Protein AF-A0AAW9A467-F1 (afdb_monomer_lite)

Foldseek 3Di:
DDPVVVVVCVVPFKDFDDLFFFWFADPDADPVRDRTDGFGMFFGPDPVAQVCQVVCCVVLVHDPDWRFTGDDDFKTWTFHCVPHPATFIWIAGRDPDDPDRIDRRGRHPVRRSVRGGHDD

InterPro domains:
  IPR018958 Knr4/Smi1-like domain [PF09346] (2-114)
  IPR037883 Knr4/Smi1-like domain superfamily [G3DSA:3.40.1580.10] (1-119)
  IPR037883 Knr4/Smi1-like domain superfamily [SSF160631] (2-116)

Secondary structure (DSSP, 8-state):
--HHHHHHHHH--SEEPPGGG-EEE-SS--TT--SEEE--EE--SSTTTGGGHHHHHHHTTPPTTEEEEEEETTEEEEEE-TT-SSPEEEEEE--SSSS--EEEEESSHHHHHHT-B---

Radius of gyration: 13.46 Å; chains: 1; bounding box: 35×27×33 Å

Structure (mmCIF, N/CA/C/O backbone):
data_AF-A0AAW9A467-F1
#
_entry.id   AF-A0AAW9A467-F1
#
loop_
_atom_site.group_PDB
_atom_site.id
_atom_site.type_symbol
_atom_site.label_atom_id
_atom_site.label_alt_id
_atom_site.label_comp_id
_atom_site.label_asym_id
_atom_site.label_entity_id
_atom_site.label_seq_id
_atom_site.pdbx_PDB_ins_code
_atom_site.Cartn_x
_atom_site.Cartn_y
_atom_site.Cartn_z
_atom_site.occupancy
_atom_site.B_iso_or_equiv
_atom_site.auth_seq_id
_atom_site.auth_comp_id
_atom_site.auth_asym_id
_atom_site.auth_atom_id
_atom_site.pdbx_PDB_model_num
ATOM 1 N N . MET A 1 1 ? -7.628 -0.368 -10.590 1.00 87.75 1 MET A N 1
ATOM 2 C CA . MET A 1 1 ? -7.837 0.168 -9.226 1.00 87.75 1 MET A CA 1
ATOM 3 C C . MET A 1 1 ? -8.997 -0.548 -8.562 1.00 87.75 1 MET A C 1
ATOM 5 O O . MET A 1 1 ? -10.026 -0.673 -9.223 1.00 87.75 1 MET A O 1
ATOM 9 N N . PRO A 1 2 ? -8.863 -1.008 -7.302 1.00 91.94 2 PRO A N 1
ATOM 10 C CA . PRO A 1 2 ? -9.969 -1.591 -6.542 1.00 91.94 2 PRO A CA 1
ATOM 11 C C . PRO A 1 2 ? -11.143 -0.622 -6.422 1.00 91.94 2 PRO A C 1
ATOM 13 O O . PRO A 1 2 ? -10.944 0.568 -6.171 1.00 91.94 2 PRO A O 1
ATOM 16 N N . THR A 1 3 ? -12.370 -1.126 -6.558 1.00 94.12 3 THR A N 1
ATOM 17 C CA . THR A 1 3 ? -13.580 -0.294 -6.484 1.00 94.12 3 THR A CA 1
ATOM 18 C C . THR A 1 3 ? -13.684 0.452 -5.155 1.00 94.12 3 THR A C 1
ATOM 20 O O . THR A 1 3 ? -13.963 1.651 -5.163 1.00 94.12 3 THR A O 1
ATOM 23 N N . ASP A 1 4 ? -13.398 -0.212 -4.036 1.00 93.81 4 ASP A N 1
ATOM 24 C CA . ASP A 1 4 ? -13.505 0.384 -2.698 1.00 93.81 4 ASP A CA 1
ATOM 25 C C . ASP A 1 4 ? -12.464 1.488 -2.466 1.00 93.81 4 ASP A C 1
ATOM 27 O O . ASP A 1 4 ? -12.777 2.532 -1.894 1.00 93.81 4 ASP A O 1
ATOM 31 N N . PHE A 1 5 ? -11.254 1.325 -3.010 1.00 96.00 5 PHE A N 1
ATOM 32 C CA . PHE A 1 5 ? -10.223 2.363 -2.979 1.00 96.00 5 PHE A CA 1
ATOM 33 C C . PHE A 1 5 ? -10.634 3.594 -3.800 1.00 96.00 5 PHE A C 1
ATOM 35 O O . PHE A 1 5 ? -10.535 4.727 -3.337 1.00 96.00 5 PHE A O 1
ATOM 42 N N . VAL A 1 6 ? -11.201 3.392 -4.995 1.00 95.50 6 VAL A N 1
ATOM 43 C CA . VAL A 1 6 ? -11.734 4.499 -5.811 1.00 95.50 6 VAL A CA 1
ATOM 44 C C . VAL A 1 6 ? -12.876 5.221 -5.091 1.00 95.50 6 VAL A C 1
ATOM 46 O O . VAL A 1 6 ? -12.983 6.446 -5.166 1.00 95.50 6 VAL A O 1
ATOM 49 N N . GLN A 1 7 ? -13.749 4.489 -4.394 1.00 96.31 7 GLN A N 1
ATOM 50 C CA . GLN A 1 7 ? -14.813 5.099 -3.595 1.00 96.31 7 GLN A CA 1
ATOM 51 C C . GLN A 1 7 ? -14.262 5.910 -2.419 1.00 96.31 7 GLN A C 1
ATOM 53 O O . GLN A 1 7 ? -14.815 6.971 -2.123 1.00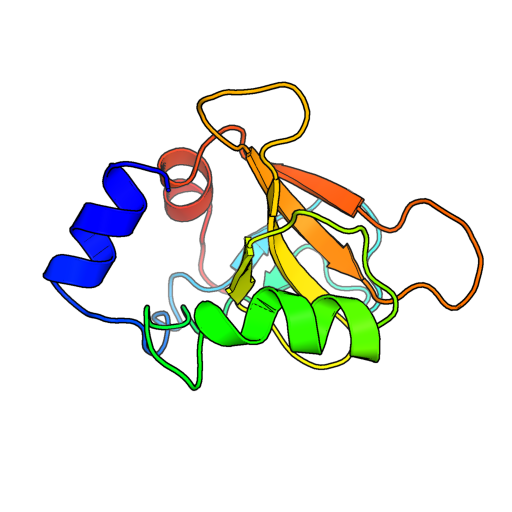 96.31 7 GLN A O 1
ATOM 58 N N . LEU A 1 8 ? -13.187 5.446 -1.774 1.00 94.62 8 LEU A N 1
ATOM 59 C CA . LEU A 1 8 ? -12.484 6.201 -0.738 1.00 94.62 8 LEU A CA 1
ATOM 60 C C . LEU A 1 8 ? -11.944 7.520 -1.301 1.00 94.62 8 LEU A C 1
ATOM 62 O O . LEU A 1 8 ? -12.308 8.576 -0.788 1.00 94.62 8 LEU A O 1
ATOM 66 N N . LEU A 1 9 ? -11.191 7.471 -2.405 1.00 95.94 9 LEU A N 1
ATOM 67 C CA . LEU A 1 9 ? -10.599 8.659 -3.033 1.00 95.94 9 LEU A CA 1
ATOM 68 C C . LEU A 1 9 ? -11.637 9.699 -3.476 1.00 95.94 9 LEU A C 1
ATOM 70 O O . LEU A 1 9 ? -11.386 10.900 -3.414 1.00 95.94 9 LEU A O 1
ATOM 74 N N . LYS A 1 10 ? -12.832 9.257 -3.888 1.00 96.25 10 LYS A N 1
ATOM 75 C CA . LYS A 1 10 ? -13.952 10.157 -4.215 1.00 96.25 10 LYS A CA 1
ATOM 76 C C . LYS A 1 10 ? -14.513 10.895 -2.999 1.00 96.25 10 LYS A C 1
ATOM 78 O O . LYS A 1 10 ? -15.078 11.972 -3.168 1.00 96.25 10 LYS A O 1
ATOM 83 N N . LYS A 1 11 ? -14.421 10.309 -1.802 1.00 96.00 11 LYS A N 1
ATOM 84 C CA . LYS A 1 11 ? -14.845 10.954 -0.549 1.00 96.00 11 LYS A CA 1
ATOM 85 C C . LYS A 1 11 ? -13.750 11.871 -0.021 1.00 96.00 11 LYS A C 1
ATOM 87 O O . LYS A 1 11 ? -14.038 13.002 0.355 1.00 96.00 11 LYS A O 1
ATOM 92 N N . VAL A 1 12 ? -12.520 11.363 0.019 1.00 94.88 12 VAL A N 1
ATOM 93 C CA . VAL A 1 12 ? -11.327 12.065 0.494 1.00 94.88 12 VAL A CA 1
ATOM 94 C C . VAL A 1 12 ? -10.139 11.585 -0.344 1.00 94.88 12 VAL A C 1
ATOM 96 O O . VAL A 1 12 ? -9.790 10.407 -0.307 1.00 94.88 12 VAL A O 1
ATOM 99 N N . ASN A 1 13 ? -9.539 12.485 -1.127 1.00 95.94 13 ASN A N 1
ATOM 100 C CA . ASN A 1 13 ? -8.453 12.152 -2.051 1.00 95.94 13 ASN A CA 1
ATOM 101 C C . ASN A 1 13 ? -7.093 12.113 -1.334 1.00 95.94 13 ASN A C 1
ATOM 103 O O . ASN A 1 13 ? -6.287 13.031 -1.475 1.00 95.94 13 ASN A O 1
ATOM 107 N N . GLY A 1 14 ? -6.873 11.050 -0.562 1.00 95.62 14 GLY A N 1
ATOM 108 C CA . GLY A 1 14 ? -5.677 10.852 0.256 1.00 95.62 14 GLY A CA 1
ATOM 109 C C . GLY A 1 14 ? -5.730 11.557 1.617 1.00 95.62 14 GLY A C 1
ATOM 110 O O . GLY A 1 14 ? -6.782 12.030 2.042 1.00 95.62 14 GLY A O 1
ATOM 111 N N . GLY A 1 15 ? -4.592 11.616 2.304 1.00 95.31 15 GLY A N 1
ATOM 112 C CA . GLY A 1 15 ? -4.421 12.268 3.604 1.00 95.31 15 GLY A CA 1
ATOM 113 C C . GLY A 1 15 ? -4.064 11.305 4.735 1.00 95.31 15 GLY A C 1
ATOM 114 O O . GLY A 1 15 ? -3.844 10.115 4.522 1.00 95.31 15 GLY A O 1
ATOM 115 N N . THR A 1 16 ? -3.996 11.843 5.951 1.00 95.75 16 THR A N 1
ATOM 116 C CA . THR A 1 16 ? -3.509 11.128 7.137 1.00 95.75 16 THR A CA 1
ATOM 117 C C . THR A 1 16 ? -4.516 10.101 7.648 1.00 95.75 16 THR A C 1
ATOM 119 O O . THR A 1 16 ? -5.717 10.371 7.774 1.00 95.75 16 THR A O 1
ATOM 122 N N . VAL A 1 17 ? -4.012 8.923 7.998 1.00 94.12 17 VAL A N 1
ATOM 123 C CA . VAL A 1 17 ? -4.771 7.866 8.657 1.00 94.12 17 VAL A CA 1
ATOM 124 C C . VAL A 1 17 ? -4.895 8.193 10.143 1.00 94.12 17 VAL A C 1
ATOM 126 O O . VAL A 1 17 ? -3.984 8.721 10.773 1.00 94.12 17 VAL A O 1
ATOM 129 N N . LYS A 1 18 ? -6.057 7.913 10.737 1.00 92.50 18 LYS A N 1
ATOM 130 C CA . LYS A 1 18 ? -6.273 8.197 12.160 1.00 92.50 18 LYS A CA 1
ATOM 131 C C . LYS A 1 18 ? -5.302 7.387 13.016 1.00 92.50 18 LYS A C 1
ATOM 133 O O . LYS A 1 18 ? -5.187 6.184 12.832 1.00 92.50 18 LYS A O 1
ATOM 138 N N . GLU A 1 19 ? -4.760 8.023 14.050 1.00 89.62 19 GLU A N 1
ATOM 139 C CA . GLU A 1 19 ? -3.904 7.407 15.078 1.00 89.62 19 GLU A CA 1
ATOM 140 C C . GLU A 1 19 ? -4.448 6.093 15.650 1.00 89.62 19 GLU A C 1
ATOM 142 O O . GLU A 1 19 ? -3.696 5.200 16.027 1.00 89.62 19 GLU A O 1
ATOM 147 N N . THR A 1 20 ? -5.772 5.959 15.707 1.00 89.94 20 THR A N 1
ATOM 148 C CA . THR A 1 20 ? -6.425 4.762 16.230 1.00 89.94 20 THR A CA 1
ATOM 149 C C . THR A 1 20 ? -6.524 3.598 15.240 1.00 89.94 20 THR A C 1
ATOM 151 O O . THR A 1 20 ? -7.061 2.561 15.608 1.00 89.94 20 THR A O 1
ATOM 154 N N . HIS A 1 21 ? -6.086 3.780 13.992 1.00 91.44 21 HIS A N 1
ATOM 155 C CA . HIS A 1 21 ? -6.277 2.847 12.876 1.00 91.44 21 HIS A CA 1
ATOM 156 C C . HIS A 1 21 ? -5.103 2.919 11.887 1.00 91.44 21 HIS A C 1
ATOM 158 O O . HIS A 1 21 ? -5.330 3.001 10.685 1.00 91.44 21 HIS A O 1
ATOM 164 N N . ARG A 1 22 ? -3.859 2.944 12.378 1.00 95.38 22 ARG A N 1
ATOM 165 C CA . ARG A 1 22 ? -2.656 3.095 11.536 1.00 95.38 22 ARG A CA 1
ATOM 166 C C . ARG A 1 22 ? -1.617 1.984 11.678 1.00 95.38 22 ARG A C 1
ATOM 168 O O . ARG A 1 22 ? -0.597 2.046 11.009 1.00 95.38 22 ARG A O 1
ATOM 175 N N . ALA A 1 23 ? -1.859 0.978 12.516 1.00 96.62 23 ALA A N 1
ATOM 176 C CA . ALA A 1 23 ? -0.982 -0.183 12.638 1.00 96.62 23 ALA A CA 1
ATOM 177 C C . ALA A 1 23 ? -1.591 -1.382 11.903 1.00 96.62 23 ALA A C 1
ATOM 179 O O . ALA A 1 23 ? -2.742 -1.733 12.155 1.00 96.62 23 ALA A O 1
ATOM 180 N N . PHE A 1 24 ? -0.829 -2.017 11.016 1.00 97.25 24 PHE A N 1
ATOM 181 C CA . PHE A 1 24 ? -1.201 -3.283 10.386 1.00 97.25 24 PHE A CA 1
ATOM 182 C C . PHE A 1 24 ? -0.347 -4.413 10.984 1.00 97.25 24 PHE A C 1
ATOM 184 O O . PHE A 1 24 ? 0.863 -4.398 10.769 1.00 97.25 24 PHE A O 1
ATOM 191 N N . PRO A 1 25 ? -0.908 -5.376 11.736 1.00 96.00 25 PRO A N 1
ATOM 192 C CA . PRO A 1 25 ? -0.115 -6.418 12.389 1.00 96.00 25 PRO A CA 1
ATOM 193 C C . PRO A 1 25 ? 0.541 -7.361 11.372 1.00 96.00 25 PRO A C 1
ATOM 195 O O . PRO A 1 25 ? -0.089 -7.757 10.392 1.00 96.00 25 PRO A O 1
ATOM 198 N N . VAL A 1 26 ? 1.787 -7.760 11.633 1.00 94.69 26 VAL A N 1
ATOM 199 C CA . VAL A 1 26 ? 2.535 -8.721 10.806 1.00 94.69 26 VAL A CA 1
ATOM 200 C C . VAL A 1 26 ? 3.206 -9.785 11.669 1.00 94.69 26 VAL A C 1
ATOM 202 O O . VAL A 1 26 ? 3.565 -9.542 12.819 1.00 94.69 26 VAL A O 1
ATOM 205 N N . ASP A 1 27 ? 3.368 -10.984 11.112 1.00 93.06 27 ASP A N 1
ATOM 206 C CA . ASP A 1 27 ? 4.021 -12.134 11.750 1.00 93.06 27 ASP A CA 1
ATOM 207 C C . ASP A 1 27 ? 5.367 -12.503 11.097 1.00 93.06 27 ASP A C 1
ATOM 209 O O . ASP A 1 27 ? 5.980 -13.518 11.435 1.00 93.06 27 ASP A O 1
ATOM 213 N N . PHE A 1 28 ? 5.843 -11.659 10.184 1.00 91.44 28 PHE A N 1
ATOM 214 C CA . PHE A 1 28 ? 7.131 -11.762 9.510 1.00 91.44 28 PHE A CA 1
ATOM 215 C C . PHE A 1 28 ? 8.039 -10.589 9.912 1.00 91.44 28 PHE A C 1
ATOM 217 O O . PHE A 1 28 ? 7.537 -9.533 10.299 1.00 91.44 28 PHE A O 1
ATOM 224 N N . PRO A 1 29 ? 9.372 -10.761 9.860 1.00 90.38 29 PRO A N 1
ATOM 225 C CA . PRO A 1 29 ? 10.297 -9.675 10.158 1.00 90.38 29 PRO A CA 1
ATOM 226 C C . PRO A 1 29 ? 10.195 -8.566 9.105 1.00 90.38 29 PRO A C 1
ATOM 228 O O . PRO A 1 29 ? 10.120 -8.857 7.914 1.00 90.38 29 PRO A O 1
ATOM 231 N N . ILE A 1 30 ? 10.249 -7.323 9.573 1.00 90.56 30 ILE A N 1
ATOM 232 C CA . ILE A 1 30 ? 10.347 -6.096 8.772 1.00 90.56 30 ILE A CA 1
ATOM 233 C C . ILE A 1 30 ? 11.547 -5.273 9.260 1.00 90.56 30 ILE A C 1
ATOM 235 O O . ILE A 1 30 ? 12.015 -5.470 10.386 1.00 90.56 30 ILE A O 1
ATOM 239 N N . GLU A 1 31 ? 12.040 -4.347 8.445 1.00 87.38 31 GLU A N 1
ATOM 240 C CA . GLU A 1 31 ? 13.217 -3.509 8.690 1.00 87.38 31 GLU A CA 1
ATOM 241 C C . GLU A 1 31 ? 13.117 -2.724 10.005 1.00 87.38 31 GLU A C 1
ATOM 243 O O . GLU A 1 31 ? 14.106 -2.611 10.734 1.00 87.38 31 GLU A O 1
ATOM 248 N N . SER A 1 32 ? 11.922 -2.236 10.365 1.00 88.69 32 SER A N 1
ATOM 249 C CA . SER A 1 32 ? 11.728 -1.504 11.626 1.00 88.69 32 SER A CA 1
ATOM 250 C C . SER A 1 32 ? 11.895 -2.386 12.871 1.00 88.69 32 SER A C 1
ATOM 252 O O . SER A 1 32 ? 12.147 -1.876 13.962 1.00 88.69 32 SER A O 1
ATOM 254 N N . GLY A 1 33 ? 11.770 -3.709 12.719 1.00 89.75 33 GLY A N 1
ATOM 255 C CA . GLY A 1 33 ? 11.759 -4.676 13.816 1.00 89.75 33 GLY A CA 1
ATOM 256 C C . GLY A 1 33 ? 10.444 -4.729 14.602 1.00 89.75 33 GLY A C 1
ATOM 257 O O . GLY A 1 33 ? 10.349 -5.498 15.561 1.00 89.75 33 GLY A O 1
ATOM 258 N N . ASP A 1 34 ? 9.437 -3.944 14.213 1.00 91.12 34 ASP A N 1
ATOM 259 C CA . ASP A 1 34 ? 8.129 -3.936 14.863 1.00 91.12 34 ASP A CA 1
ATOM 260 C C . ASP A 1 34 ? 7.275 -5.141 14.443 1.00 91.12 34 ASP A C 1
ATOM 262 O O . ASP A 1 34 ? 7.416 -5.699 13.358 1.00 91.12 34 ASP A O 1
ATOM 266 N N . GLY A 1 35 ? 6.313 -5.513 15.292 1.00 94.19 35 GLY A N 1
ATOM 267 C CA . GLY A 1 35 ? 5.281 -6.508 14.959 1.00 94.19 35 GLY A CA 1
ATOM 268 C C . GLY A 1 35 ? 4.132 -5.951 14.107 1.00 94.19 35 GLY A C 1
ATOM 269 O O . GLY A 1 35 ? 3.055 -6.547 14.061 1.00 94.19 35 GLY A O 1
ATOM 270 N N . PHE A 1 36 ? 4.306 -4.771 13.508 1.00 95.50 36 PHE A N 1
ATOM 271 C CA . PHE A 1 36 ? 3.291 -4.099 12.705 1.00 95.50 36 PHE A CA 1
ATOM 272 C C . PHE A 1 36 ? 3.916 -3.149 11.676 1.00 95.50 36 PHE A C 1
ATOM 274 O O . PHE A 1 36 ? 4.952 -2.542 11.918 1.00 95.50 36 PHE A O 1
ATOM 281 N N . ILE A 1 37 ? 3.228 -2.955 10.552 1.00 95.69 37 ILE A N 1
ATOM 282 C CA . ILE A 1 37 ? 3.528 -1.922 9.558 1.00 95.69 37 ILE A CA 1
ATOM 283 C C . ILE A 1 37 ? 2.773 -0.649 9.941 1.00 95.69 37 ILE A C 1
ATOM 285 O O . ILE A 1 37 ? 1.562 -0.686 10.179 1.00 95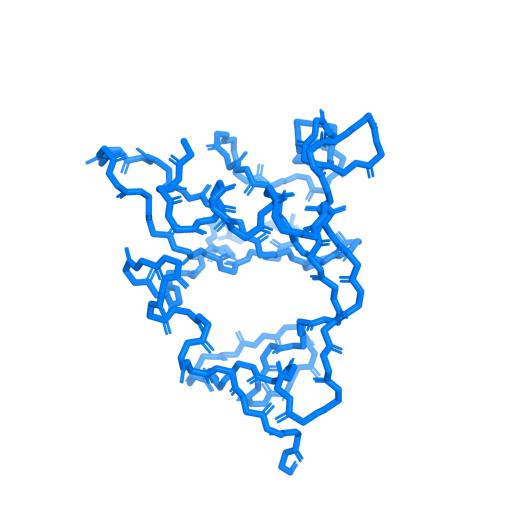.69 37 ILE A O 1
ATOM 289 N N . MET A 1 38 ? 3.468 0.487 9.964 1.00 95.50 38 MET A N 1
ATOM 290 C CA . MET A 1 38 ? 2.836 1.789 10.158 1.00 95.50 38 MET A CA 1
ATOM 291 C C . MET A 1 38 ? 2.282 2.331 8.832 1.00 95.50 38 MET A C 1
ATOM 293 O O . MET A 1 38 ? 3.004 2.463 7.847 1.00 95.50 38 MET A O 1
ATOM 297 N N . VAL A 1 39 ? 0.998 2.681 8.821 1.00 96.44 39 VAL A N 1
ATOM 298 C CA . VAL A 1 39 ? 0.265 3.236 7.675 1.00 96.44 39 VAL A CA 1
ATOM 299 C C . VAL A 1 39 ? -0.209 4.632 8.057 1.00 96.44 39 VAL A C 1
ATOM 301 O O . VAL A 1 39 ? -1.334 4.822 8.512 1.00 96.44 39 VAL A O 1
ATOM 304 N N . GLU A 1 40 ? 0.682 5.614 7.951 1.00 94.62 40 GLU A N 1
ATOM 305 C CA . GLU A 1 40 ? 0.425 6.979 8.437 1.00 94.62 40 GLU A CA 1
ATOM 306 C C . GLU A 1 40 ? -0.459 7.795 7.495 1.00 94.62 40 GLU A C 1
ATOM 308 O O . GLU A 1 40 ? -1.181 8.697 7.925 1.00 94.62 40 GLU A O 1
ATOM 313 N N . GLU A 1 41 ? -0.447 7.464 6.209 1.00 95.81 41 GLU A N 1
ATOM 314 C CA . GLU A 1 41 ? -1.160 8.205 5.182 1.00 95.81 41 GLU A CA 1
ATOM 315 C C . GLU A 1 41 ? -1.663 7.300 4.065 1.00 95.81 41 GLU A C 1
ATOM 317 O O . GLU A 1 41 ? -1.211 6.175 3.880 1.00 95.81 41 GLU A O 1
ATOM 322 N N . ILE A 1 42 ? -2.626 7.817 3.312 1.00 96.94 42 ILE A N 1
ATOM 323 C CA . ILE A 1 42 ? -3.029 7.271 2.024 1.00 96.94 42 ILE A CA 1
ATOM 324 C C . ILE A 1 42 ? -2.745 8.337 0.971 1.00 96.94 42 ILE A C 1
ATOM 326 O O . ILE A 1 42 ? -3.196 9.477 1.088 1.00 96.94 42 ILE A O 1
ATOM 330 N N . MET A 1 43 ? -2.027 7.967 -0.080 1.00 97.19 43 MET A N 1
ATOM 331 C CA . MET A 1 43 ? -1.704 8.855 -1.189 1.00 97.19 43 MET A CA 1
ATOM 332 C C . MET A 1 43 ? -2.940 9.146 -2.042 1.00 97.19 43 MET A C 1
ATOM 334 O O . MET A 1 43 ? -3.760 8.269 -2.329 1.00 97.19 43 MET A O 1
ATOM 338 N N . GLY A 1 44 ? -3.065 10.401 -2.473 1.00 96.44 44 GLY A N 1
ATOM 339 C CA . GLY A 1 44 ? -4.119 10.829 -3.388 1.00 96.44 44 GLY A CA 1
ATOM 340 C C . GLY A 1 44 ? -3.840 10.419 -4.836 1.00 96.44 44 GLY A C 1
ATOM 341 O O . GLY A 1 44 ? -2.696 10.233 -5.247 1.00 96.44 44 GLY A O 1
ATOM 342 N N . ALA A 1 45 ? -4.891 10.337 -5.652 1.00 95.44 45 ALA A N 1
ATOM 343 C CA . ALA A 1 45 ? -4.780 10.202 -7.105 1.00 95.44 45 ALA A CA 1
ATOM 344 C C . ALA A 1 45 ? -4.413 11.552 -7.749 1.00 95.44 45 ALA A C 1
ATOM 346 O O . ALA A 1 45 ? -5.242 12.192 -8.397 1.00 95.44 45 ALA A O 1
ATOM 347 N N . ASN A 1 46 ? -3.189 12.015 -7.509 1.00 93.38 46 ASN A N 1
ATOM 348 C CA . ASN A 1 46 ? -2.630 13.263 -8.029 1.00 93.38 46 ASN A CA 1
ATOM 349 C C . ASN A 1 46 ? -1.135 13.090 -8.370 1.00 93.38 46 ASN A C 1
ATOM 351 O O . ASN A 1 46 ? -0.571 12.017 -8.153 1.00 93.38 46 ASN A O 1
ATOM 355 N N . GLU A 1 47 ? -0.518 14.142 -8.916 1.00 90.50 47 GLU A N 1
ATOM 356 C CA . GLU A 1 47 ? 0.888 14.167 -9.362 1.00 90.50 47 GLU A CA 1
ATOM 357 C C . GLU A 1 47 ? 1.914 14.020 -8.229 1.00 90.50 47 GLU A C 1
ATOM 359 O O . GLU A 1 47 ? 3.081 13.788 -8.510 1.00 90.50 47 GLU A O 1
ATOM 364 N N . GLU A 1 48 ? 1.489 14.131 -6.970 1.00 88.50 48 GLU A N 1
ATOM 365 C CA . GLU A 1 48 ? 2.341 13.990 -5.781 1.00 88.50 48 GLU A CA 1
ATOM 366 C C . GLU A 1 48 ? 2.099 12.660 -5.043 1.00 88.50 48 GLU A C 1
ATOM 368 O O . GLU A 1 48 ? 2.770 12.365 -4.060 1.00 88.50 48 GLU A O 1
ATOM 373 N N . GLY A 1 49 ? 1.137 11.853 -5.501 1.00 93.19 49 GLY A N 1
ATOM 374 C CA . GLY A 1 49 ? 0.717 10.608 -4.865 1.00 93.19 49 GLY A CA 1
ATOM 375 C C . GLY A 1 49 ? 0.836 9.422 -5.812 1.00 93.19 49 GLY A C 1
ATOM 376 O O . GLY A 1 49 ? 1.919 9.099 -6.292 1.00 93.19 49 GLY A O 1
ATOM 377 N N . LEU A 1 50 ? -0.292 8.772 -6.120 1.00 95.06 50 LEU A N 1
ATOM 378 C CA . LEU A 1 50 ? -0.305 7.512 -6.879 1.00 95.06 50 LEU A CA 1
ATOM 379 C C . LEU A 1 50 ? 0.422 7.594 -8.231 1.00 95.06 50 LEU A C 1
ATOM 381 O O . LEU A 1 50 ? 0.975 6.590 -8.679 1.00 95.06 50 LEU A O 1
ATOM 385 N N . LEU A 1 51 ? 0.416 8.761 -8.890 1.00 94.44 51 LEU A N 1
ATOM 386 C CA . LEU A 1 51 ? 1.051 8.951 -10.201 1.00 94.44 51 LEU A CA 1
ATOM 387 C C . LEU A 1 51 ? 2.586 8.905 -10.125 1.00 94.44 51 LEU A C 1
ATOM 389 O O . LEU A 1 51 ? 3.225 8.718 -11.156 1.00 94.44 51 LEU A O 1
ATOM 393 N N . LEU A 1 52 ? 3.172 9.019 -8.930 1.00 95.56 52 LEU A N 1
ATOM 394 C CA . LEU A 1 52 ? 4.608 8.861 -8.698 1.00 95.56 52 LEU A CA 1
ATOM 395 C C . LEU A 1 52 ? 5.020 7.417 -8.392 1.00 95.56 52 LEU A C 1
ATOM 397 O O . LEU A 1 52 ? 6.195 7.180 -8.128 1.00 95.56 52 LEU A O 1
ATOM 401 N N . SER A 1 53 ? 4.100 6.443 -8.453 1.00 94.88 53 SER A N 1
ATOM 402 C CA . SER A 1 53 ? 4.429 5.035 -8.173 1.00 94.88 53 SER A CA 1
ATOM 403 C C . SER A 1 53 ? 5.626 4.557 -8.995 1.00 94.88 53 SER A C 1
ATOM 405 O O . SER A 1 53 ? 6.577 4.048 -8.420 1.00 94.88 53 SER A O 1
ATOM 407 N N . ASP A 1 54 ? 5.628 4.788 -10.311 1.00 94.25 54 ASP A N 1
ATOM 408 C CA . ASP A 1 54 ? 6.727 4.355 -11.187 1.00 94.25 54 ASP A CA 1
ATOM 409 C C . ASP A 1 54 ? 8.057 5.040 -10.837 1.00 94.25 54 ASP A C 1
ATOM 411 O O . ASP A 1 54 ? 9.115 4.414 -10.902 1.00 94.25 54 ASP A O 1
ATOM 415 N N . TYR A 1 55 ? 8.008 6.312 -10.425 1.00 94.19 55 TYR A N 1
ATOM 416 C CA . TYR A 1 55 ? 9.188 7.050 -9.976 1.00 94.19 55 TYR A CA 1
ATOM 417 C C . TYR A 1 55 ? 9.772 6.429 -8.702 1.00 94.19 55 TYR A C 1
ATOM 419 O O . TYR A 1 55 ? 10.960 6.117 -8.666 1.00 94.19 55 TYR A O 1
ATOM 427 N N . PHE A 1 56 ? 8.943 6.192 -7.681 1.00 92.94 56 PHE A N 1
ATOM 428 C CA . PHE A 1 56 ? 9.391 5.600 -6.418 1.00 92.94 56 PHE A CA 1
ATOM 429 C C . PHE A 1 56 ? 9.826 4.145 -6.573 1.00 92.94 56 PHE A C 1
ATOM 431 O O . PHE A 1 56 ? 10.809 3.737 -5.966 1.00 92.94 56 PHE A O 1
ATOM 438 N N . ILE A 1 57 ? 9.141 3.368 -7.415 1.00 92.12 57 ILE A N 1
ATOM 439 C CA . ILE A 1 57 ? 9.534 1.991 -7.728 1.00 92.12 57 ILE A CA 1
ATOM 440 C C . ILE A 1 57 ? 10.953 1.960 -8.296 1.00 92.12 57 ILE A C 1
ATOM 442 O O . ILE A 1 57 ? 11.768 1.162 -7.839 1.00 92.12 57 ILE A O 1
ATOM 446 N N . LEU A 1 58 ? 11.260 2.841 -9.252 1.00 91.50 58 LEU A N 1
ATOM 447 C CA . LEU A 1 58 ? 12.591 2.924 -9.847 1.00 91.50 58 LEU A CA 1
ATOM 448 C C . LEU A 1 58 ? 13.641 3.402 -8.836 1.00 91.50 58 LEU A C 1
ATOM 450 O O . LEU A 1 58 ? 14.691 2.776 -8.713 1.00 91.50 58 LEU A O 1
ATOM 454 N N . GLU A 1 59 ? 13.352 4.490 -8.121 1.00 90.19 59 GLU A N 1
ATOM 455 C CA . GLU A 1 59 ? 14.282 5.111 -7.170 1.00 90.19 59 GLU A CA 1
ATOM 456 C C . GLU A 1 59 ? 14.638 4.167 -6.013 1.00 90.19 59 GLU A C 1
ATOM 458 O O . GLU A 1 59 ? 15.792 4.083 -5.600 1.00 90.19 59 GLU A O 1
ATOM 463 N N . CYS A 1 60 ? 13.655 3.418 -5.514 1.00 89.44 60 CYS A N 1
ATOM 464 C CA . CYS A 1 60 ? 13.813 2.516 -4.376 1.00 89.44 60 CYS A CA 1
ATOM 465 C C . CYS A 1 60 ? 14.168 1.074 -4.787 1.00 89.44 60 CYS A C 1
ATOM 467 O O . CYS A 1 60 ? 14.277 0.210 -3.917 1.00 89.44 60 CYS A O 1
ATOM 469 N N . GLY A 1 61 ? 14.316 0.786 -6.088 1.00 88.62 61 GLY A N 1
ATOM 470 C CA . GLY A 1 61 ? 14.630 -0.557 -6.589 1.00 88.62 61 GLY A CA 1
ATOM 471 C C . GLY A 1 61 ? 13.547 -1.604 -6.293 1.00 88.62 61 GLY A C 1
ATOM 472 O O . GLY A 1 61 ? 13.863 -2.760 -6.016 1.00 88.62 61 GLY A O 1
ATOM 473 N N . LEU A 1 62 ? 12.272 -1.208 -6.309 1.00 89.44 62 LEU A N 1
ATOM 474 C CA . LEU A 1 62 ? 11.138 -2.078 -5.981 1.00 89.44 62 LEU A CA 1
ATOM 475 C C . LEU A 1 62 ? 10.693 -2.922 -7.192 1.00 89.44 62 LEU A C 1
ATOM 477 O O . LEU A 1 62 ? 10.989 -2.584 -8.340 1.00 89.44 62 LEU A O 1
ATOM 481 N N . PRO A 1 63 ? 9.920 -4.003 -6.975 1.00 89.31 63 PRO A N 1
ATOM 482 C CA . PRO A 1 63 ? 9.293 -4.746 -8.060 1.00 89.31 63 PRO A CA 1
ATOM 483 C C . PRO A 1 63 ? 8.388 -3.862 -8.930 1.00 89.31 63 PRO A C 1
ATOM 485 O O . PRO A 1 63 ? 7.540 -3.124 -8.428 1.00 89.31 63 PRO A O 1
ATOM 488 N N . GLU A 1 64 ? 8.531 -3.990 -10.249 1.00 89.62 64 GLU A N 1
ATOM 489 C CA . GLU A 1 64 ? 7.710 -3.267 -11.223 1.00 89.62 64 GLU A CA 1
ATOM 490 C C . GLU A 1 64 ? 6.221 -3.656 -11.163 1.00 89.62 64 GLU A C 1
ATOM 492 O O . GLU A 1 64 ? 5.849 -4.779 -10.807 1.00 89.62 64 GLU A O 1
ATOM 497 N N . GLY A 1 65 ? 5.355 -2.735 -11.601 1.00 89.19 65 GLY A N 1
ATOM 498 C CA . GLY A 1 65 ? 3.918 -2.984 -11.771 1.00 89.19 65 GLY A CA 1
ATOM 499 C C . GLY A 1 65 ? 3.085 -2.869 -10.492 1.00 89.19 65 GLY A C 1
ATOM 500 O O . GLY A 1 65 ? 1.905 -3.240 -10.493 1.00 89.19 65 GLY A O 1
ATOM 501 N N . LEU A 1 66 ? 3.678 -2.360 -9.412 1.00 94.62 66 LEU A N 1
ATOM 502 C CA . LEU A 1 66 ? 2.958 -1.971 -8.205 1.00 94.62 66 LEU A CA 1
ATOM 503 C C . LEU A 1 66 ? 2.287 -0.606 -8.388 1.00 94.62 66 LEU A C 1
ATOM 505 O O . LEU A 1 66 ? 2.747 0.235 -9.153 1.00 94.62 66 LEU A O 1
ATOM 509 N N . VAL A 1 67 ? 1.210 -0.367 -7.643 1.00 96.75 67 VAL A N 1
ATOM 510 C CA . VAL A 1 67 ? 0.704 0.996 -7.428 1.00 96.75 67 VAL A CA 1
ATOM 511 C C . VAL A 1 67 ? 0.782 1.311 -5.949 1.00 96.75 67 VAL A C 1
ATOM 513 O O . VAL A 1 67 ? 0.014 0.756 -5.162 1.00 96.75 67 VAL A O 1
ATOM 516 N N . LEU A 1 68 ? 1.728 2.168 -5.587 1.00 97.00 68 LEU A N 1
ATOM 517 C CA . LEU A 1 68 ? 2.030 2.524 -4.208 1.00 97.00 68 LEU A CA 1
ATOM 518 C C . LEU A 1 68 ? 0.990 3.520 -3.706 1.00 97.00 68 LEU A C 1
ATOM 520 O O . LEU A 1 68 ? 0.618 4.442 -4.428 1.00 97.00 68 LEU A O 1
ATOM 524 N N . PHE A 1 69 ? 0.496 3.317 -2.487 1.00 97.44 69 PHE A N 1
ATOM 525 C CA . PHE A 1 69 ? -0.517 4.194 -1.898 1.00 97.44 69 PHE A CA 1
ATOM 526 C C . PHE A 1 69 ? -0.218 4.619 -0.460 1.00 97.44 69 PHE A C 1
ATOM 528 O O . PHE A 1 69 ? -1.001 5.378 0.102 1.00 97.44 69 PHE A O 1
ATOM 535 N N . SER A 1 70 ? 0.868 4.140 0.143 1.00 97.31 70 SER A N 1
ATOM 536 C CA . SER A 1 70 ? 1.358 4.564 1.458 1.00 97.31 70 SER A CA 1
ATOM 537 C C . SER A 1 70 ? 2.829 4.184 1.593 1.00 97.31 70 SER A C 1
ATOM 539 O O . SER A 1 70 ? 3.261 3.189 1.009 1.00 97.31 70 SER A O 1
ATOM 541 N N . GLY A 1 71 ? 3.567 4.917 2.420 1.00 94.50 71 GLY A N 1
ATOM 542 C CA . GLY A 1 71 ? 4.966 4.636 2.732 1.00 94.50 71 GLY A CA 1
ATOM 543 C C . GLY A 1 71 ? 5.917 5.686 2.175 1.00 94.50 71 GLY A C 1
ATOM 544 O O . GLY A 1 71 ? 5.502 6.672 1.570 1.00 94.50 71 GLY A O 1
ATOM 545 N N . SER A 1 72 ? 7.201 5.495 2.451 1.00 90.62 72 SER A N 1
ATOM 546 C CA . SER A 1 72 ? 8.256 6.420 2.052 1.00 90.62 72 SER A CA 1
ATOM 547 C C . SER A 1 72 ? 9.618 5.741 2.147 1.00 90.62 72 SER A C 1
ATOM 549 O O . SER A 1 72 ? 9.794 4.798 2.922 1.00 90.62 72 SER A O 1
ATOM 551 N N . GLY A 1 73 ? 10.594 6.249 1.390 1.00 86.44 73 GLY A N 1
ATOM 552 C CA . GLY A 1 73 ? 11.982 5.798 1.473 1.00 86.44 73 GLY A CA 1
ATOM 553 C C . GLY A 1 73 ? 12.106 4.289 1.273 1.00 86.44 73 GLY A C 1
ATOM 554 O O . GLY A 1 73 ? 11.906 3.795 0.166 1.00 86.44 73 GLY A O 1
ATOM 555 N N . HIS A 1 74 ? 12.424 3.578 2.353 1.00 86.81 74 HIS A N 1
ATOM 556 C CA . HIS A 1 74 ? 12.758 2.158 2.331 1.00 86.81 74 HIS A CA 1
ATOM 557 C C . HIS A 1 74 ? 11.560 1.211 2.410 1.00 86.81 74 HIS A C 1
ATOM 559 O O . HIS A 1 74 ? 11.734 0.038 2.116 1.00 86.81 74 HIS A O 1
ATOM 565 N N . ALA A 1 75 ? 10.348 1.674 2.739 1.00 92.56 75 ALA A N 1
ATOM 566 C CA . ALA A 1 75 ? 9.200 0.785 2.923 1.00 92.56 75 ALA A CA 1
ATOM 567 C C . ALA A 1 75 ? 7.894 1.361 2.367 1.00 92.56 75 ALA A C 1
ATOM 569 O O . ALA A 1 75 ? 7.554 2.528 2.583 1.00 92.56 75 ALA A O 1
ATOM 570 N N . TRP A 1 76 ? 7.133 0.511 1.679 1.00 96.19 76 TRP A N 1
ATOM 571 C CA . TRP A 1 76 ? 5.955 0.902 0.916 1.00 96.19 76 TRP A CA 1
ATOM 572 C C . TRP A 1 76 ? 4.817 -0.109 1.030 1.00 96.19 76 TRP A C 1
ATOM 574 O O . TRP A 1 76 ? 5.026 -1.315 1.132 1.00 96.19 76 TRP A O 1
ATOM 584 N N . VAL A 1 77 ? 3.587 0.391 0.945 1.00 97.88 77 VAL A N 1
ATOM 585 C CA . VAL A 1 77 ? 2.371 -0.409 0.786 1.00 97.88 77 VAL A CA 1
ATOM 586 C C . VAL A 1 77 ? 1.757 -0.089 -0.573 1.00 97.88 77 VAL A C 1
ATOM 588 O O . VAL A 1 77 ? 1.599 1.078 -0.948 1.00 97.88 77 VAL A O 1
ATOM 591 N N . GLY A 1 78 ? 1.395 -1.126 -1.325 1.00 97.56 78 GLY A N 1
ATOM 592 C CA . GLY A 1 78 ? 0.887 -0.961 -2.680 1.00 97.56 78 GLY A CA 1
ATOM 593 C C . GLY A 1 78 ? -0.068 -2.052 -3.137 1.00 97.56 78 GLY A C 1
ATOM 594 O O . GLY A 1 78 ? -0.260 -3.076 -2.485 1.00 97.56 78 GLY A O 1
ATOM 595 N N . PHE A 1 79 ? -0.681 -1.821 -4.292 1.00 98.00 79 PHE A N 1
ATOM 596 C CA . PHE A 1 79 ? -1.480 -2.809 -5.005 1.00 98.00 79 PHE A CA 1
ATOM 597 C C . PHE A 1 79 ? -0.611 -3.614 -5.961 1.00 98.00 79 PHE A C 1
ATOM 599 O O . PHE A 1 79 ? 0.116 -3.032 -6.764 1.00 98.00 79 PHE A O 1
ATOM 606 N N . ASN A 1 80 ? -0.763 -4.936 -5.944 1.00 96.19 80 ASN A N 1
ATOM 607 C CA . ASN A 1 80 ? -0.112 -5.830 -6.894 1.00 96.19 80 ASN A CA 1
ATOM 608 C C . ASN A 1 80 ? -1.154 -6.545 -7.773 1.00 96.19 80 ASN A C 1
ATOM 610 O O . ASN A 1 80 ? -2.005 -7.301 -7.302 1.00 96.19 80 ASN A O 1
ATOM 614 N N . TYR A 1 81 ? -1.072 -6.295 -9.081 1.00 93.44 81 TYR A N 1
ATOM 615 C CA . TYR A 1 81 ? -1.985 -6.831 -10.100 1.00 93.44 81 TYR A CA 1
ATOM 616 C C . TYR A 1 81 ? -1.456 -8.092 -10.788 1.00 93.44 81 TYR A C 1
ATOM 618 O O . TYR A 1 81 ? -2.086 -8.616 -11.710 1.00 93.44 81 TYR A O 1
ATOM 626 N N . LYS A 1 82 ? -0.284 -8.591 -10.387 1.00 91.25 82 LYS A N 1
ATOM 627 C CA . LYS A 1 82 ? 0.362 -9.716 -11.060 1.00 91.25 82 LYS A CA 1
ATOM 628 C C . LYS A 1 82 ? -0.548 -10.945 -11.045 1.00 91.25 82 LYS A C 1
ATOM 630 O O . LYS A 1 82 ? -0.790 -11.544 -10.001 1.00 91.25 82 LYS A O 1
ATOM 635 N N . ASN A 1 83 ? -1.015 -11.332 -12.233 1.00 90.75 83 ASN A N 1
ATOM 636 C CA . ASN A 1 83 ? -1.906 -12.470 -12.478 1.00 90.75 83 ASN A CA 1
ATOM 637 C C . ASN A 1 83 ? -3.287 -12.388 -11.788 1.00 90.75 83 ASN A C 1
ATOM 639 O O . ASN A 1 83 ? -3.879 -13.428 -11.499 1.00 90.75 83 ASN A O 1
ATOM 643 N N . ARG A 1 84 ? -3.817 -11.185 -11.514 1.00 92.38 84 ARG A N 1
ATOM 644 C CA . ARG A 1 84 ? -5.158 -11.007 -10.922 1.00 92.38 84 ARG A CA 1
ATOM 645 C C . ARG A 1 84 ? -5.834 -9.703 -11.351 1.00 92.38 84 ARG A C 1
ATOM 647 O O . ARG A 1 84 ? -5.182 -8.677 -11.494 1.00 92.38 84 ARG A O 1
ATOM 654 N N . GLU A 1 85 ? -7.157 -9.744 -11.521 1.00 89.19 85 GLU A N 1
ATOM 655 C CA . GLU A 1 85 ? -7.968 -8.553 -11.836 1.00 89.19 85 GLU A CA 1
ATOM 656 C C . GLU A 1 85 ? -8.202 -7.669 -10.603 1.00 89.19 85 GLU A C 1
ATOM 658 O O . GLU A 1 85 ? -8.094 -6.443 -10.671 1.00 89.19 85 GLU A O 1
ATOM 663 N N . VAL A 1 86 ? -8.500 -8.298 -9.462 1.00 92.81 86 VAL A N 1
ATOM 664 C CA . VAL A 1 86 ? -8.572 -7.636 -8.155 1.00 92.81 86 VAL A CA 1
ATOM 665 C C . VAL A 1 86 ? -7.189 -7.746 -7.516 1.00 92.81 86 VAL A C 1
ATOM 667 O O . VAL A 1 86 ? -6.762 -8.871 -7.257 1.00 92.81 86 VAL A O 1
ATOM 670 N N . PRO A 1 87 ? -6.465 -6.636 -7.288 1.00 96.75 87 PRO A N 1
ATOM 671 C CA . PRO A 1 87 ? -5.122 -6.698 -6.727 1.00 96.75 87 PRO A CA 1
ATOM 672 C C . PRO A 1 87 ? -5.177 -7.052 -5.238 1.00 96.75 87 PRO A C 1
ATOM 674 O O . PRO A 1 87 ? -6.090 -6.621 -4.531 1.00 96.75 87 PRO A O 1
ATOM 677 N N . ASN A 1 88 ? -4.168 -7.780 -4.757 1.00 97.50 88 ASN A N 1
ATOM 678 C CA . ASN A 1 88 ? -3.890 -7.809 -3.320 1.00 97.50 88 ASN A CA 1
ATOM 679 C C . ASN A 1 88 ? -3.205 -6.513 -2.886 1.00 97.50 88 ASN A C 1
ATOM 681 O O . ASN A 1 88 ? -2.718 -5.727 -3.707 1.00 97.50 88 ASN A O 1
ATOM 685 N N . VAL A 1 89 ? -3.162 -6.328 -1.573 1.00 98.50 89 VAL A N 1
ATOM 686 C CA . VAL A 1 89 ? -2.293 -5.356 -0.927 1.00 98.50 89 VAL A CA 1
ATOM 687 C C . VAL A 1 89 ? -0.991 -6.047 -0.548 1.00 98.50 89 VAL A C 1
ATOM 689 O O . VAL A 1 89 ? -0.995 -7.138 0.030 1.00 98.50 89 VAL A O 1
ATOM 692 N N . VAL A 1 90 ? 0.117 -5.402 -0.887 1.00 97.44 90 VAL A N 1
ATOM 693 C CA . VAL A 1 90 ? 1.465 -5.849 -0.559 1.00 97.44 90 VAL A CA 1
ATOM 694 C C . VAL A 1 90 ? 2.189 -4.812 0.282 1.00 97.44 90 VAL A C 1
ATOM 696 O O . VAL A 1 90 ? 1.983 -3.613 0.100 1.00 97.44 90 VAL A O 1
ATOM 699 N N . TYR A 1 91 ? 3.047 -5.294 1.168 1.00 97.00 91 TYR A N 1
ATOM 700 C CA . TYR A 1 91 ? 4.121 -4.537 1.787 1.00 97.00 91 TYR A CA 1
ATOM 701 C C . TYR A 1 91 ? 5.421 -4.850 1.055 1.00 97.00 91 TYR A C 1
ATOM 703 O O . TYR A 1 91 ? 5.646 -6.004 0.679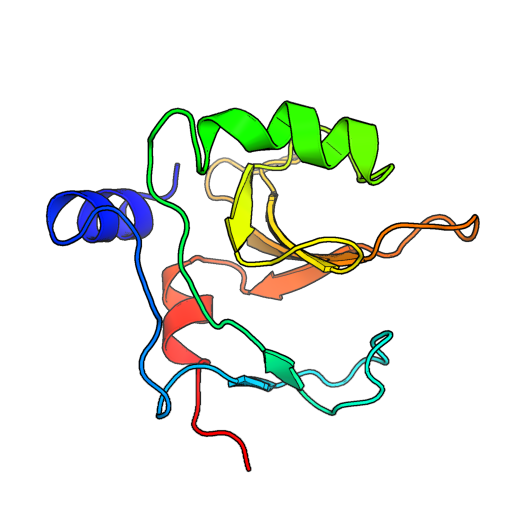 1.00 97.00 91 TYR A O 1
ATOM 711 N N . VAL A 1 92 ? 6.245 -3.838 0.816 1.00 94.31 92 VAL A N 1
ATOM 712 C CA . VAL A 1 92 ? 7.527 -4.013 0.149 1.00 94.31 92 VAL A CA 1
ATOM 713 C C . VAL A 1 92 ? 8.597 -3.101 0.726 1.00 94.31 92 VAL A C 1
ATOM 715 O O . VAL A 1 92 ? 8.360 -1.908 0.908 1.00 94.31 92 VAL A O 1
ATOM 718 N N . GLU A 1 93 ? 9.774 -3.664 0.972 1.00 91.88 93 GLU A N 1
ATOM 719 C CA . GLU A 1 93 ? 10.963 -2.920 1.395 1.00 91.88 93 GLU A CA 1
ATOM 720 C C . GLU A 1 93 ? 11.976 -2.808 0.249 1.00 91.88 93 GLU A C 1
ATOM 722 O O . GLU A 1 93 ? 12.109 -3.727 -0.565 1.00 91.88 93 GLU A O 1
ATOM 727 N N . SER A 1 94 ? 12.704 -1.693 0.173 1.00 86.44 94 SER A N 1
ATOM 728 C CA . SER A 1 94 ? 13.796 -1.507 -0.787 1.00 86.44 94 SER A CA 1
ATOM 729 C C . SER A 1 94 ? 14.854 -2.587 -0.583 1.00 86.44 94 SER A C 1
ATOM 731 O O . SER A 1 94 ? 15.295 -2.821 0.540 1.00 86.44 94 SER A O 1
ATOM 733 N N . ASP A 1 95 ? 15.243 -3.270 -1.656 1.00 70.81 95 ASP A N 1
ATOM 734 C CA . ASP A 1 95 ? 16.167 -4.398 -1.586 1.00 70.81 95 ASP A CA 1
ATOM 735 C C . ASP A 1 95 ? 17.610 -3.956 -1.834 1.00 70.81 95 ASP A C 1
ATOM 737 O O . ASP A 1 95 ? 17.944 -3.503 -2.927 1.00 70.81 95 ASP A O 1
ATOM 741 N N . GLU A 1 96 ? 18.491 -4.138 -0.845 1.00 60.31 96 GLU A N 1
ATOM 742 C CA . GLU A 1 96 ? 19.942 -4.032 -1.060 1.00 60.31 96 GLU A CA 1
ATOM 743 C C . GLU A 1 96 ? 20.573 -5.337 -1.607 1.00 60.31 96 GLU A C 1
ATOM 745 O O . GLU A 1 96 ? 21.778 -5.362 -1.866 1.00 60.31 96 GLU A O 1
ATOM 750 N N . GLY A 1 97 ? 19.80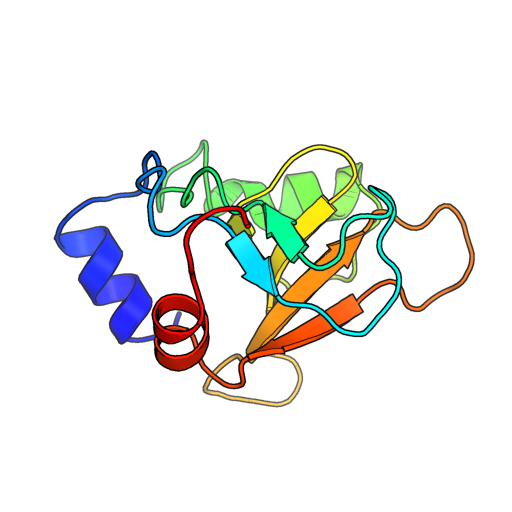5 -6.415 -1.855 1.00 51.19 97 GLY A N 1
ATOM 751 C CA . GLY A 1 97 ? 20.264 -7.519 -2.716 1.00 51.19 97 GLY A CA 1
ATOM 752 C C . GLY A 1 97 ? 19.906 -8.959 -2.324 1.00 51.19 97 GLY A C 1
ATOM 753 O O . GLY A 1 97 ? 20.749 -9.841 -2.503 1.00 51.19 97 GLY A O 1
ATOM 754 N N . SER A 1 98 ? 18.698 -9.250 -1.829 1.00 52.59 98 SER A N 1
ATOM 755 C CA . SER A 1 98 ? 18.285 -10.615 -1.437 1.00 52.59 98 SER A CA 1
ATOM 756 C C . SER A 1 98 ? 17.096 -11.212 -2.211 1.00 52.59 98 SER A C 1
ATOM 758 O O . SER A 1 98 ? 16.919 -12.432 -2.219 1.00 52.59 98 SER A O 1
ATOM 760 N N . GLY A 1 99 ? 16.341 -10.407 -2.955 1.00 49.81 99 GLY A N 1
ATOM 761 C CA . GLY A 1 99 ? 15.448 -10.859 -4.017 1.00 49.81 99 GLY A CA 1
ATOM 762 C C . GLY A 1 99 ? 14.022 -11.245 -3.623 1.00 49.81 99 GLY A C 1
ATOM 763 O O . GLY A 1 99 ? 13.326 -11.771 -4.492 1.00 49.81 99 GLY A O 1
ATOM 764 N N . ASN A 1 100 ? 13.537 -10.995 -2.395 1.00 61.44 100 ASN A N 1
ATOM 765 C CA . ASN A 1 100 ? 12.087 -11.057 -2.146 1.00 61.44 100 ASN A CA 1
ATOM 766 C C . ASN A 1 100 ? 11.595 -10.271 -0.913 1.00 61.44 100 ASN A C 1
ATOM 768 O O . ASN A 1 100 ? 11.101 -10.860 0.044 1.00 61.44 100 ASN A O 1
ATOM 772 N N . ASN A 1 101 ? 11.645 -8.942 -0.981 1.00 83.25 101 ASN A N 1
ATOM 773 C CA . ASN A 1 101 ? 11.125 -8.050 0.066 1.00 83.25 101 ASN A CA 1
ATOM 774 C C . ASN A 1 101 ? 9.622 -7.760 -0.068 1.00 83.25 101 ASN A C 1
ATOM 776 O O . ASN A 1 101 ? 9.127 -6.809 0.521 1.00 83.25 101 ASN A O 1
ATOM 780 N N . LEU A 1 102 ? 8.893 -8.522 -0.891 1.00 91.88 102 LEU A N 1
ATOM 781 C CA . LEU A 1 102 ? 7.475 -8.305 -1.171 1.00 91.88 102 LEU A CA 1
ATOM 782 C C . LEU A 1 102 ? 6.620 -9.322 -0.413 1.00 91.88 102 LEU A C 1
ATOM 784 O O . LEU A 1 102 ? 6.657 -10.523 -0.689 1.00 91.88 102 LEU A O 1
ATOM 788 N N . HIS A 1 103 ? 5.776 -8.814 0.478 1.00 94.75 103 HIS A N 1
ATOM 789 C CA . HIS A 1 103 ? 4.860 -9.590 1.303 1.00 94.75 103 HIS A CA 1
ATOM 790 C C . HIS A 1 103 ? 3.420 -9.264 0.927 1.00 94.75 103 HIS A C 1
ATOM 792 O O . HIS A 1 103 ? 3.018 -8.105 0.928 1.00 94.75 103 HIS A O 1
ATOM 798 N N . VAL A 1 104 ? 2.615 -10.278 0.613 1.00 96.50 104 VAL A N 1
ATOM 799 C CA . VAL A 1 104 ? 1.161 -10.099 0.498 1.00 96.50 104 VAL A CA 1
ATOM 800 C C . VAL A 1 104 ? 0.594 -9.980 1.905 1.00 96.50 104 VAL A C 1
ATOM 802 O O . VAL A 1 104 ? 0.736 -10.913 2.689 1.00 96.50 104 VAL A O 1
ATOM 805 N N . ILE A 1 105 ? -0.042 -8.849 2.208 1.00 97.75 105 ILE A N 1
ATOM 806 C CA . ILE A 1 105 ? -0.572 -8.561 3.548 1.00 97.75 105 ILE A CA 1
ATOM 807 C C . ILE A 1 105 ? -2.102 -8.618 3.613 1.00 97.75 105 ILE A C 1
ATOM 809 O O . ILE A 1 105 ? -2.651 -8.856 4.678 1.00 97.75 105 ILE A O 1
ATOM 813 N N . ALA A 1 106 ? -2.807 -8.459 2.489 1.00 98.00 106 ALA A N 1
ATOM 814 C CA . ALA A 1 106 ? -4.255 -8.671 2.416 1.00 98.00 106 ALA A CA 1
ATOM 815 C C . ALA A 1 106 ? -4.686 -9.028 0.990 1.00 98.00 106 ALA A C 1
ATOM 817 O O . ALA A 1 106 ? -4.103 -8.530 0.022 1.00 98.00 106 ALA A O 1
ATOM 818 N N . ASP A 1 107 ? -5.741 -9.828 0.824 1.00 97.19 107 ASP A N 1
ATOM 819 C CA . ASP A 1 107 ? -6.228 -10.206 -0.506 1.00 97.19 107 ASP A CA 1
ATOM 820 C C . ASP A 1 107 ? -7.009 -9.084 -1.196 1.00 97.19 107 ASP A C 1
ATOM 822 O O . ASP A 1 107 ? -7.102 -9.057 -2.425 1.00 97.19 107 ASP A O 1
ATOM 826 N N . THR A 1 108 ? -7.544 -8.135 -0.423 1.00 97.38 108 THR A N 1
ATOM 827 C CA . THR A 1 108 ? -8.276 -6.973 -0.938 1.00 97.38 108 THR A CA 1
ATOM 828 C C . THR A 1 108 ? -7.981 -5.706 -0.137 1.00 97.38 108 THR A C 1
ATOM 830 O O . THR A 1 108 ? -7.580 -5.758 1.024 1.00 97.38 108 THR A O 1
ATOM 833 N N . PHE A 1 109 ? -8.256 -4.539 -0.730 1.00 97.25 109 PHE A N 1
ATOM 834 C CA . PHE A 1 109 ? -8.159 -3.258 -0.020 1.00 97.25 109 PHE A CA 1
ATOM 835 C C . PHE A 1 109 ? -9.094 -3.178 1.200 1.00 97.25 109 PHE A C 1
ATOM 837 O O . PHE A 1 109 ? -8.721 -2.640 2.237 1.00 97.25 109 PHE A O 1
ATOM 844 N N . THR A 1 110 ? -10.305 -3.728 1.097 1.00 96.56 110 THR A N 1
ATOM 845 C CA . THR A 1 110 ? -11.275 -3.714 2.201 1.00 96.56 110 THR A CA 1
ATOM 846 C C . THR A 1 110 ? -10.813 -4.578 3.369 1.00 96.56 110 THR A C 1
ATOM 848 O O . THR A 1 110 ? -10.941 -4.167 4.519 1.00 96.56 110 THR A O 1
ATOM 851 N N . GLU A 1 111 ? -10.229 -5.743 3.090 1.00 97.25 111 GLU A N 1
ATOM 852 C CA . GLU A 1 111 ? -9.599 -6.567 4.123 1.00 97.25 111 GLU A CA 1
ATOM 853 C C . GLU A 1 111 ? -8.447 -5.825 4.804 1.00 97.25 111 GLU A C 1
ATOM 855 O O . GLU A 1 111 ? -8.425 -5.755 6.030 1.00 97.25 111 GLU A O 1
ATOM 860 N N . PHE A 1 112 ? -7.570 -5.187 4.022 1.00 97.81 112 PHE A N 1
ATOM 861 C CA . PHE A 1 112 ? -6.473 -4.379 4.551 1.00 97.81 112 PHE A CA 1
ATOM 862 C C . PHE A 1 112 ? -6.960 -3.300 5.527 1.00 97.81 112 PHE A C 1
ATOM 864 O O . PHE A 1 112 ? -6.483 -3.228 6.656 1.00 97.81 112 PHE A O 1
ATOM 871 N N . ILE A 1 113 ? -7.957 -2.500 5.131 1.00 95.38 113 ILE A N 1
ATOM 872 C CA . ILE A 1 113 ? -8.509 -1.439 5.986 1.00 95.38 113 ILE A CA 1
ATOM 873 C C . ILE A 1 113 ? -9.138 -2.003 7.265 1.00 95.38 113 ILE A C 1
ATOM 875 O O . ILE A 1 113 ? -8.994 -1.403 8.328 1.00 95.38 113 ILE A O 1
ATOM 879 N N . ASN A 1 114 ? -9.814 -3.151 7.188 1.00 95.75 114 ASN A N 1
ATOM 880 C CA . ASN A 1 114 ? -10.454 -3.774 8.350 1.00 95.75 114 ASN A CA 1
ATOM 881 C C . ASN A 1 114 ? -9.454 -4.357 9.362 1.00 95.75 114 ASN A C 1
ATOM 883 O O . ASN A 1 114 ? -9.840 -4.615 10.501 1.00 95.75 114 ASN A O 1
ATOM 887 N N . MET A 1 115 ? -8.202 -4.573 8.957 1.00 96.19 115 MET A N 1
ATOM 888 C CA . MET A 1 115 ? -7.129 -5.068 9.823 1.00 96.19 115 MET A CA 1
ATOM 889 C C . MET A 1 115 ? -6.302 -3.951 10.472 1.00 96.19 115 MET A C 1
ATOM 891 O O . MET A 1 115 ? -5.468 -4.250 11.322 1.00 96.19 115 MET A O 1
ATOM 895 N N . LEU A 1 116 ? -6.523 -2.680 10.117 1.00 96.12 116 LEU A N 1
ATOM 896 C CA . LEU A 1 116 ? -5.821 -1.561 10.745 1.00 96.12 116 LEU A CA 1
ATOM 897 C C . LEU A 1 116 ? -6.298 -1.334 12.185 1.00 96.12 116 LEU A C 1
ATOM 899 O O . LEU A 1 116 ? -7.491 -1.158 12.443 1.00 96.12 116 LEU A O 1
ATOM 903 N N . THR A 1 117 ?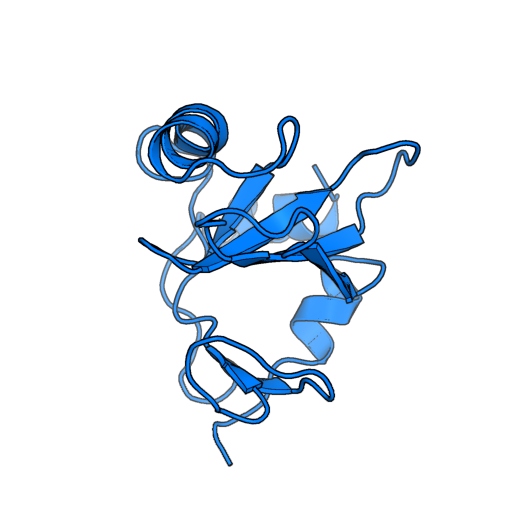 -5.354 -1.268 13.122 1.00 93.31 117 THR A N 1
ATOM 904 C CA . THR A 1 117 ? -5.607 -1.112 14.559 1.00 93.31 117 THR A CA 1
ATOM 905 C C . THR A 1 117 ? -4.890 0.102 15.156 1.00 93.31 117 THR A C 1
ATOM 907 O O . THR A 1 117 ? -4.156 0.833 14.482 1.00 93.31 117 THR A O 1
ATOM 910 N N . VAL A 1 118 ? -5.106 0.323 16.457 1.00 87.94 118 VAL A N 1
ATOM 911 C CA . VAL A 1 118 ? -4.242 1.173 17.288 1.00 87.94 118 VAL A CA 1
ATOM 912 C C . VAL A 1 118 ? -2.834 0.573 17.345 1.00 87.94 118 VAL A C 1
ATOM 914 O O . VAL A 1 118 ? -2.685 -0.648 17.258 1.00 87.94 118 VAL A O 1
ATOM 917 N N . VAL A 1 119 ? -1.821 1.419 17.534 1.00 76.12 119 VAL A N 1
ATOM 918 C CA . VAL A 1 119 ? -0.488 0.964 17.955 1.00 76.12 119 VAL A CA 1
ATOM 919 C C . VAL A 1 119 ? -0.626 0.373 19.363 1.00 76.12 119 VAL A C 1
ATOM 921 O O . VAL A 1 119 ? -1.170 1.039 20.250 1.00 76.12 119 VAL A O 1
ATOM 924 N N . GLY A 1 120 ? -0.230 -0.890 19.526 1.00 60.22 120 GLY A N 1
ATOM 925 C CA . GLY A 1 120 ? -0.281 -1.635 20.790 1.00 60.22 120 GLY A CA 1
ATOM 926 C C . GLY A 1 120 ? 0.992 -1.510 21.610 1.00 60.22 120 GLY A C 1
ATOM 927 O O . GLY A 1 120 ? 2.057 -1.272 21.003 1.00 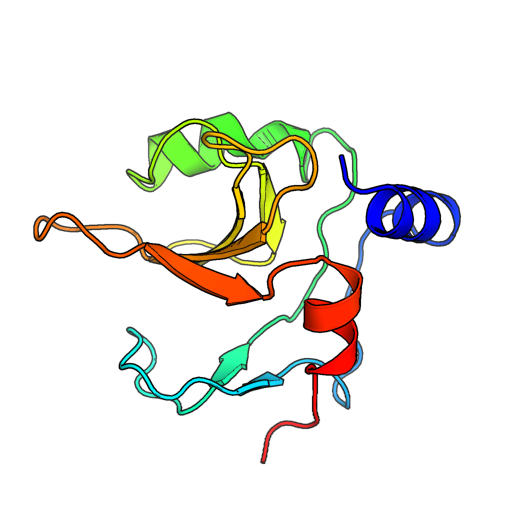60.22 120 GLY A O 1
#

Organism: NCBI:txid633404

pLDDT: mean 91.57, std 9.21, range [49.81, 98.5]

Sequence (120 aa):
MPTDFVQLLKKVNGGTVKETHRAFPVDFPIESGDGFIMVEEIMGANEEGLLLSDYFILECGLPEGLVLFSGSGHAWVGFNYKNREVPNVVYVESDEGSGNNLHVIADTFTEFINMLTVVG